Protein AF-A0A8B6EM33-F1 (afdb_monomer_lite)

pLDDT: mean 76.96, std 12.28, range [40.41, 89.5]

Foldseek 3Di:
DDDDDDPVRVVVVVVVVCCVVCPPNVVVVVVVVCVVPDDPLVNDDPVVNVVVVVVVPPDDPDD

Secondary structure (DSSP, 8-state):
---PPPHHHHHHHHHHHHHHHHHHHHHHHHHHHHHHT---TTTS-HHHHHHHHHHHHS-PPP-

Radius of gyration: 16.94 Å; chains: 1; bounding box: 43×33×36 Å

Sequence (63 aa):
VYMAKSRSQIQKEYRERKKLKDGKNYLKKESARVIKYYVPAAELPTKERKKKKRKSKSPQPNT

Organism: Mytilus galloprovincialis (NCBI:txid29158)

Structure (mmCIF, N/CA/C/O backbone):
data_AF-A0A8B6EM33-F1
#
_entry.id   AF-A0A8B6EM33-F1
#
loop_
_atom_site.group_PDB
_atom_site.id
_atom_site.type_symbol
_atom_site.label_atom_id
_atom_site.label_alt_id
_atom_site.label_comp_id
_atom_site.label_asym_id
_atom_site.label_entity_id
_atom_site.label_seq_id
_atom_site.pdbx_PDB_ins_code
_atom_site.Cartn_x
_atom_site.Cartn_y
_atom_site.Cartn_z
_atom_site.occupancy
_atom_site.B_iso_or_equiv
_atom_site.auth_seq_id
_atom_site.auth_comp_id
_atom_site.auth_asym_id
_atom_site.auth_atom_id
_atom_site.pdbx_PDB_model_num
ATOM 1 N N . VAL A 1 1 ? 30.207 -19.336 -4.542 1.00 50.25 1 VAL A N 1
ATOM 2 C CA . VAL A 1 1 ? 29.112 -19.560 -3.566 1.00 50.25 1 VAL A CA 1
ATOM 3 C C . VAL A 1 1 ? 27.825 -18.993 -4.150 1.00 50.25 1 VAL A C 1
ATOM 5 O O . VAL A 1 1 ? 27.730 -17.785 -4.313 1.00 50.25 1 VAL A O 1
ATOM 8 N N . TYR A 1 2 ? 26.876 -19.839 -4.559 1.00 55.72 2 TYR A N 1
ATOM 9 C CA . TYR A 1 2 ? 25.590 -19.381 -5.097 1.00 55.72 2 TYR A CA 1
ATOM 10 C C . TYR A 1 2 ? 24.671 -19.040 -3.918 1.00 55.72 2 TYR A C 1
ATOM 12 O O . TYR A 1 2 ? 24.121 -19.936 -3.281 1.00 55.72 2 TYR A O 1
ATOM 20 N N . MET A 1 3 ? 24.554 -17.757 -3.563 1.00 70.94 3 MET A N 1
ATOM 21 C CA . MET A 1 3 ? 23.602 -17.336 -2.533 1.00 70.94 3 MET A CA 1
ATOM 22 C C . MET A 1 3 ? 22.190 -17.471 -3.101 1.00 70.94 3 MET A C 1
ATOM 24 O O . MET A 1 3 ? 21.764 -16.672 -3.937 1.00 70.94 3 MET A O 1
ATOM 28 N N . ALA A 1 4 ? 21.473 -18.509 -2.672 1.00 78.69 4 ALA A N 1
ATOM 29 C CA . ALA A 1 4 ? 20.070 -18.678 -3.013 1.00 78.69 4 ALA A CA 1
ATOM 30 C C . ALA A 1 4 ? 19.296 -17.422 -2.588 1.00 78.69 4 ALA A C 1
ATOM 32 O O . ALA A 1 4 ? 19.356 -16.997 -1.432 1.00 78.69 4 ALA A O 1
ATOM 33 N N . LYS A 1 5 ? 18.585 -16.804 -3.537 1.00 79.94 5 LYS A N 1
ATOM 34 C CA . LYS A 1 5 ? 17.789 -15.605 -3.263 1.00 79.94 5 LYS A CA 1
ATOM 35 C C . LYS A 1 5 ? 16.724 -15.933 -2.222 1.00 79.94 5 LYS A C 1
ATOM 37 O O . LYS A 1 5 ? 16.015 -16.933 -2.332 1.00 79.94 5 LYS A O 1
ATOM 42 N N . SER A 1 6 ? 16.562 -15.052 -1.243 1.00 86.75 6 SER A N 1
ATOM 43 C CA . SER A 1 6 ? 15.459 -15.141 -0.288 1.00 86.75 6 SER A CA 1
ATOM 44 C C . SER A 1 6 ? 14.108 -15.055 -1.018 1.00 86.75 6 SER A C 1
ATOM 46 O O . SER A 1 6 ? 13.977 -14.364 -2.033 1.00 86.75 6 SER A O 1
ATOM 48 N N . ARG A 1 7 ? 13.055 -15.677 -0.463 1.00 84.25 7 ARG A N 1
ATOM 49 C CA . ARG A 1 7 ? 11.679 -15.549 -0.987 1.00 84.25 7 ARG A CA 1
ATOM 50 C C . ARG A 1 7 ? 11.266 -14.089 -1.190 1.00 84.25 7 ARG A C 1
ATOM 52 O O . ARG A 1 7 ? 10.582 -13.786 -2.166 1.00 84.25 7 ARG A O 1
ATOM 59 N 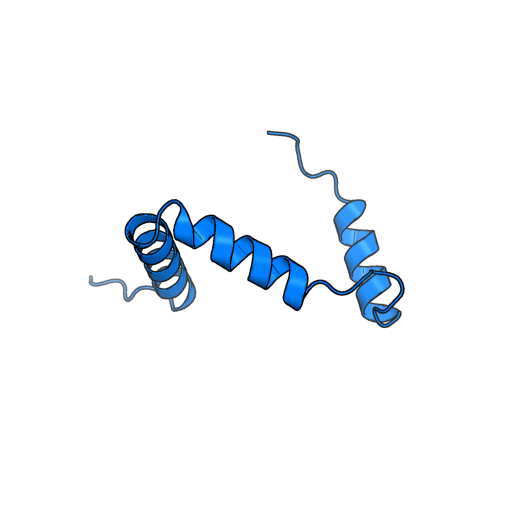N . SER A 1 8 ? 11.683 -13.182 -0.302 1.00 86.75 8 SER A N 1
ATOM 60 C CA . SER A 1 8 ? 11.366 -11.755 -0.427 1.00 86.75 8 SER A CA 1
ATOM 61 C C . SER A 1 8 ? 12.085 -11.105 -1.612 1.00 86.75 8 SER A C 1
ATOM 63 O O . SER A 1 8 ? 11.480 -10.302 -2.322 1.00 86.75 8 SER A O 1
ATOM 65 N N . GLN A 1 9 ? 13.334 -11.494 -1.881 1.00 86.81 9 GLN A N 1
ATOM 66 C CA . GLN A 1 9 ? 14.096 -11.025 -3.041 1.00 86.81 9 GLN A CA 1
ATOM 67 C C . GLN A 1 9 ? 13.486 -11.543 -4.346 1.00 86.81 9 GLN A C 1
ATOM 69 O O . GLN A 1 9 ? 13.261 -10.756 -5.263 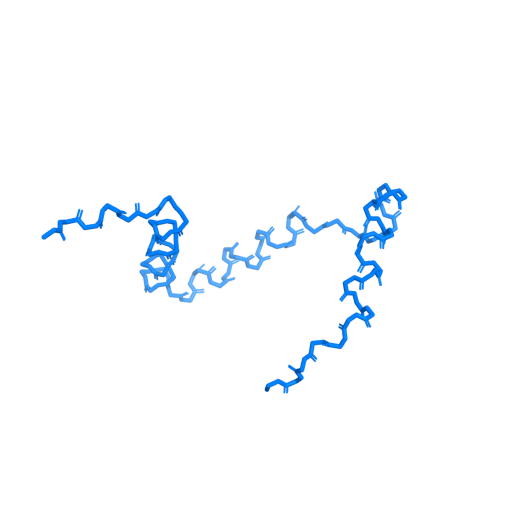1.00 86.81 9 GLN A O 1
ATOM 74 N N . ILE A 1 10 ? 13.104 -12.823 -4.394 1.00 89.50 10 ILE A N 1
ATOM 75 C CA . ILE A 1 10 ? 12.420 -13.420 -5.554 1.00 89.50 10 ILE A CA 1
ATOM 76 C C . ILE A 1 10 ? 11.109 -12.677 -5.854 1.00 89.50 10 ILE A C 1
ATOM 78 O O . ILE A 1 10 ? 10.818 -12.334 -7.002 1.00 89.50 10 ILE A O 1
ATOM 82 N N . GLN A 1 11 ? 10.318 -12.375 -4.820 1.00 88.31 11 GLN A N 1
ATOM 83 C CA . GLN A 1 11 ? 9.071 -11.624 -4.977 1.00 88.31 11 GLN A CA 1
ATOM 84 C C . GLN A 1 11 ? 9.306 -10.181 -5.431 1.00 88.31 11 GLN A C 1
ATOM 86 O O . GLN A 1 11 ? 8.537 -9.677 -6.252 1.00 88.31 11 GLN A O 1
ATOM 91 N N . LYS A 1 12 ? 10.347 -9.515 -4.917 1.00 89.06 12 LYS A N 1
ATOM 92 C CA . LYS A 1 12 ? 10.707 -8.155 -5.330 1.00 89.06 12 LYS A CA 1
ATOM 93 C C . LYS A 1 12 ? 11.062 -8.127 -6.815 1.00 89.06 12 LYS A C 1
ATOM 95 O O . LYS A 1 12 ? 10.453 -7.371 -7.564 1.00 89.06 12 LYS A O 1
ATOM 100 N N . GLU A 1 13 ? 11.944 -9.016 -7.258 1.00 88.62 13 GLU A N 1
ATOM 101 C CA . GLU A 1 13 ? 12.334 -9.130 -8.669 1.00 88.62 13 GLU A CA 1
ATOM 102 C C . GLU A 1 13 ? 11.154 -9.470 -9.585 1.00 88.62 13 GLU A C 1
ATOM 104 O O . GLU A 1 13 ? 11.050 -8.954 -10.697 1.00 88.62 13 GLU A O 1
ATOM 109 N N . TYR A 1 14 ? 10.227 -10.317 -9.133 1.00 86.94 14 TYR A N 1
ATOM 110 C CA . TYR A 1 14 ? 9.004 -10.599 -9.882 1.00 86.94 14 TYR A CA 1
ATOM 111 C C . TYR A 1 14 ? 8.129 -9.349 -10.056 1.00 86.94 14 TYR A C 1
ATOM 113 O O . TYR A 1 14 ? 7.653 -9.083 -11.162 1.00 86.94 14 TYR A O 1
ATOM 121 N N . ARG A 1 15 ? 7.936 -8.562 -8.989 1.00 83.69 15 ARG A N 1
ATOM 122 C CA . ARG A 1 15 ? 7.151 -7.319 -9.049 1.00 83.69 15 ARG A CA 1
ATOM 123 C C . ARG A 1 15 ? 7.804 -6.285 -9.959 1.00 83.69 15 ARG A C 1
ATOM 125 O O . ARG A 1 15 ? 7.100 -5.706 -10.778 1.00 83.69 15 ARG A O 1
ATOM 132 N N . GLU A 1 16 ? 9.122 -6.113 -9.873 1.00 87.38 16 GLU A N 1
ATOM 133 C CA . GLU A 1 16 ? 9.883 -5.222 -10.762 1.00 87.38 16 GLU A CA 1
ATOM 134 C C . GLU A 1 16 ? 9.722 -5.640 -12.232 1.00 87.38 16 GLU A C 1
ATOM 136 O O . GLU A 1 16 ? 9.325 -4.831 -13.071 1.00 87.38 16 GLU A O 1
ATOM 141 N N . ARG A 1 17 ? 9.890 -6.933 -12.549 1.00 85.81 17 ARG A N 1
ATOM 142 C CA . ARG A 1 17 ? 9.673 -7.447 -13.915 1.00 85.81 17 ARG A CA 1
ATOM 143 C C . ARG A 1 17 ? 8.247 -7.222 -14.409 1.00 85.81 17 ARG A C 1
ATOM 145 O O . ARG A 1 17 ? 8.047 -6.848 -15.561 1.00 85.81 17 ARG A O 1
ATOM 152 N N . LYS A 1 18 ? 7.242 -7.448 -13.560 1.00 82.12 18 LYS A N 1
ATOM 153 C CA . LYS A 1 18 ? 5.833 -7.235 -13.921 1.00 82.12 18 LYS A CA 1
ATOM 154 C C . LYS A 1 18 ? 5.493 -5.758 -14.098 1.00 82.12 18 LYS A C 1
ATOM 156 O O . LYS A 1 18 ? 4.728 -5.442 -15.004 1.00 82.12 18 LYS A O 1
ATOM 161 N N . LYS A 1 19 ? 6.076 -4.875 -13.289 1.00 82.44 19 LYS A N 1
ATOM 162 C CA . LYS A 1 19 ? 5.943 -3.421 -13.417 1.00 82.44 19 LYS A CA 1
ATOM 163 C C . LYS A 1 19 ? 6.527 -2.927 -14.742 1.00 82.44 19 LYS A C 1
ATOM 165 O O . LYS A 1 19 ? 5.865 -2.164 -15.436 1.00 82.44 19 LYS A O 1
ATOM 170 N N . LEU A 1 20 ? 7.708 -3.419 -15.123 1.00 83.31 20 LEU A N 1
ATOM 171 C CA . LEU A 1 20 ? 8.341 -3.103 -16.408 1.00 83.31 20 LEU A CA 1
ATOM 172 C C . LEU A 1 20 ? 7.551 -3.670 -17.597 1.00 83.31 20 LEU A C 1
ATOM 174 O O . LEU A 1 20 ? 7.319 -2.958 -18.568 1.00 83.31 20 LEU A O 1
ATOM 178 N N . LYS A 1 21 ? 7.082 -4.923 -17.504 1.00 84.19 21 LYS A N 1
ATOM 179 C CA . LYS A 1 21 ? 6.326 -5.591 -18.578 1.00 84.19 21 LYS A CA 1
ATOM 180 C C . LYS A 1 21 ? 4.957 -4.958 -18.832 1.00 84.19 21 LYS A C 1
ATOM 182 O O . LYS A 1 21 ? 4.568 -4.785 -19.981 1.00 84.19 21 LYS A O 1
ATOM 187 N N . ASP A 1 22 ? 4.207 -4.657 -17.773 1.00 81.75 22 ASP A N 1
ATOM 188 C CA . ASP A 1 22 ? 2.831 -4.166 -17.898 1.00 81.75 22 ASP A CA 1
ATOM 189 C C . ASP A 1 22 ? 2.777 -2.620 -17.965 1.00 81.75 22 ASP A C 1
ATOM 191 O O . ASP A 1 22 ? 1.734 -2.066 -18.316 1.00 81.75 22 ASP A O 1
ATOM 195 N N . GLY A 1 23 ? 3.871 -1.908 -17.655 1.00 80.50 23 GLY A N 1
ATOM 196 C CA . GLY A 1 23 ? 4.031 -0.462 -17.861 1.00 80.50 23 GLY A CA 1
ATOM 197 C C . GLY A 1 23 ? 2.852 0.374 -17.347 1.00 80.50 23 GLY A C 1
ATOM 198 O O . GLY A 1 23 ? 2.479 0.305 -16.176 1.00 80.50 23 GLY A O 1
ATOM 199 N N . LYS A 1 24 ? 2.209 1.145 -18.235 1.00 76.25 24 LYS A N 1
ATOM 200 C CA . LYS A 1 24 ? 1.028 1.971 -17.899 1.00 76.25 24 LYS A CA 1
ATOM 201 C C . LYS A 1 24 ? -0.165 1.144 -17.389 1.00 76.25 24 LYS A C 1
ATOM 203 O O . LYS A 1 24 ? -0.910 1.604 -16.525 1.00 76.25 24 LYS A O 1
ATOM 208 N N . ASN A 1 25 ? -0.317 -0.100 -17.847 1.00 84.19 25 ASN A N 1
ATOM 209 C CA . ASN A 1 25 ? -1.389 -0.991 -17.392 1.00 84.19 25 ASN A CA 1
ATOM 210 C C . ASN A 1 25 ? -1.139 -1.536 -15.981 1.00 84.19 25 ASN A C 1
ATOM 212 O O . ASN A 1 25 ? -2.102 -1.864 -15.286 1.00 84.19 25 ASN A O 1
ATOM 216 N N . TYR A 1 26 ? 0.120 -1.603 -15.531 1.00 82.81 26 TYR A N 1
ATOM 217 C CA . TYR A 1 26 ? 0.438 -1.954 -14.146 1.00 82.81 26 TYR A CA 1
ATOM 218 C C . TYR A 1 26 ? -0.186 -0.948 -13.179 1.00 82.81 26 TYR A C 1
ATOM 220 O O . TYR A 1 26 ? -0.870 -1.350 -12.243 1.00 82.81 26 TYR A O 1
ATOM 228 N N . LEU A 1 27 ? -0.021 0.352 -13.446 1.00 80.94 27 LEU A N 1
ATOM 229 C CA . LEU A 1 27 ? -0.566 1.414 -12.596 1.00 80.94 27 LEU A CA 1
ATOM 230 C C . LEU A 1 27 ? -2.092 1.341 -12.501 1.00 80.94 27 LEU A C 1
ATOM 232 O O . LEU A 1 27 ? -2.633 1.449 -11.405 1.00 80.94 27 LEU A O 1
ATOM 236 N N . LYS A 1 28 ? -2.781 1.079 -13.620 1.00 85.81 28 LYS A N 1
ATOM 237 C CA . LYS A 1 28 ? -4.245 0.926 -13.643 1.00 85.81 28 LYS A CA 1
ATOM 238 C C . LYS A 1 28 ? -4.723 -0.294 -12.845 1.00 85.81 28 LYS A C 1
ATOM 240 O O . LYS A 1 28 ? -5.725 -0.223 -12.140 1.00 85.81 28 LYS A O 1
ATOM 245 N N . LYS A 1 29 ? -4.018 -1.426 -12.943 1.00 84.94 29 LYS A N 1
ATOM 246 C CA . LYS A 1 29 ? -4.342 -2.636 -12.164 1.00 84.94 29 LYS A CA 1
ATOM 247 C C . LYS A 1 29 ? -4.044 -2.444 -10.677 1.00 84.94 29 LYS A C 1
ATOM 249 O O . LYS A 1 29 ? -4.822 -2.886 -9.837 1.00 84.94 29 LYS A O 1
ATOM 254 N N . GLU A 1 30 ? -2.934 -1.789 -10.356 1.00 83.44 30 GLU A N 1
ATOM 255 C CA . GLU A 1 30 ? -2.510 -1.556 -8.979 1.00 83.44 30 GLU A CA 1
ATOM 256 C C . GLU A 1 30 ? -3.407 -0.532 -8.277 1.00 83.44 30 GLU A C 1
ATOM 258 O O . GLU A 1 30 ? -3.778 -0.754 -7.127 1.00 83.44 30 GLU A O 1
ATOM 263 N N . SER A 1 31 ? -3.853 0.524 -8.968 1.00 85.06 31 SER A N 1
ATOM 264 C CA . SER A 1 31 ? -4.839 1.460 -8.417 1.00 85.06 31 SER A CA 1
ATOM 265 C C . SER A 1 31 ? -6.168 0.761 -8.119 1.00 85.06 31 SER A C 1
ATOM 267 O O . SER A 1 31 ? -6.685 0.878 -7.008 1.00 85.06 31 SER A O 1
ATOM 269 N N . ALA A 1 32 ? -6.671 -0.055 -9.051 1.00 87.06 32 ALA A N 1
ATOM 270 C CA . ALA A 1 32 ? -7.875 -0.857 -8.840 1.00 87.06 32 ALA A CA 1
ATOM 271 C C . ALA A 1 32 ? -7.718 -1.845 -7.669 1.00 87.06 32 ALA A C 1
ATOM 273 O O . ALA A 1 32 ? -8.639 -2.013 -6.871 1.00 87.06 32 ALA A O 1
ATOM 274 N N . ARG A 1 33 ? -6.541 -2.472 -7.522 1.00 88.38 33 ARG A N 1
ATOM 275 C CA . ARG A 1 33 ? -6.229 -3.365 -6.396 1.00 88.38 33 ARG A CA 1
ATOM 276 C C . ARG A 1 33 ? -6.248 -2.617 -5.066 1.00 88.38 33 ARG A C 1
ATOM 278 O O . ARG A 1 33 ? -6.838 -3.111 -4.109 1.00 88.38 33 ARG A O 1
ATOM 285 N N . VAL A 1 34 ? -5.600 -1.455 -5.002 1.00 87.31 34 VAL A N 1
ATOM 286 C CA . VAL A 1 34 ? -5.561 -0.628 -3.791 1.00 87.31 34 VAL A CA 1
ATOM 287 C C . VAL A 1 34 ? -6.971 -0.230 -3.382 1.00 87.31 34 VAL A C 1
ATOM 289 O O . VAL A 1 34 ? -7.297 -0.405 -2.217 1.00 87.31 34 VAL A O 1
ATOM 292 N N . ILE A 1 35 ? -7.810 0.212 -4.322 1.00 85.50 35 ILE A N 1
ATOM 293 C CA . ILE A 1 35 ? -9.211 0.568 -4.051 1.00 85.50 35 ILE A CA 1
ATOM 294 C C . ILE A 1 35 ? -10.003 -0.656 -3.573 1.00 85.50 35 ILE A C 1
ATOM 296 O O . ILE A 1 35 ? -10.660 -0.585 -2.541 1.00 85.50 35 ILE A O 1
ATOM 300 N N . LYS A 1 36 ? -9.896 -1.800 -4.265 1.00 86.75 36 LYS A N 1
ATOM 301 C CA . LYS A 1 36 ? -10.631 -3.032 -3.923 1.00 86.75 36 LYS A CA 1
ATOM 302 C C . LYS A 1 36 ? -10.355 -3.526 -2.500 1.00 86.75 36 LYS A C 1
ATOM 304 O O . LYS A 1 36 ? -11.258 -4.035 -1.849 1.00 86.75 36 LYS A O 1
ATOM 309 N N . TYR A 1 37 ? -9.109 -3.427 -2.046 1.00 84.12 37 TYR A N 1
ATOM 310 C CA . TYR A 1 37 ? -8.699 -3.873 -0.709 1.00 84.12 37 TYR A CA 1
ATOM 311 C C . TYR A 1 37 ? -8.522 -2.710 0.274 1.00 84.12 37 TYR A C 1
ATOM 313 O O . TYR A 1 37 ? -7.930 -2.888 1.343 1.00 84.12 37 TYR A O 1
ATOM 321 N N . TYR A 1 38 ? -8.982 -1.511 -0.082 1.00 84.75 38 TYR A N 1
ATOM 322 C CA . TYR A 1 38 ? -8.939 -0.376 0.819 1.00 84.75 38 TYR A CA 1
ATOM 323 C C . TYR A 1 38 ? -9.972 -0.582 1.921 1.00 84.75 38 TYR A C 1
ATOM 325 O O . TYR A 1 38 ? -11.167 -0.631 1.658 1.00 84.75 38 TYR A O 1
ATOM 333 N N . VAL A 1 39 ? -9.498 -0.673 3.163 1.00 82.00 39 VAL A N 1
ATOM 334 C CA . VAL A 1 39 ? -10.361 -0.706 4.345 1.00 82.00 39 VAL A CA 1
ATOM 335 C C . VAL A 1 39 ? -10.231 0.632 5.080 1.00 82.00 39 VAL A C 1
ATOM 337 O O . VAL A 1 39 ? -9.128 0.956 5.574 1.00 82.00 39 VAL A O 1
ATOM 340 N N . PRO A 1 40 ? -11.318 1.427 5.154 1.00 82.38 40 PRO A N 1
ATOM 341 C CA . PRO A 1 40 ? -11.370 2.646 5.947 1.00 82.38 40 PRO A CA 1
ATOM 342 C C . PRO A 1 40 ? -10.943 2.387 7.390 1.00 82.38 40 PRO A C 1
ATOM 344 O O . PRO A 1 40 ? -11.255 1.363 7.989 1.00 82.38 40 PRO A O 1
ATOM 347 N N . ALA A 1 41 ? -10.230 3.335 7.999 1.00 75.81 41 ALA A N 1
ATOM 348 C CA . ALA A 1 41 ? -9.744 3.151 9.368 1.00 75.81 41 ALA A CA 1
ATOM 349 C C . ALA A 1 41 ? -10.872 3.032 10.413 1.00 75.81 41 ALA A C 1
ATOM 351 O O . ALA A 1 41 ? -10.629 2.510 11.501 1.00 75.81 41 ALA A O 1
ATOM 352 N N . ALA A 1 42 ? -12.071 3.524 10.086 1.00 75.06 42 ALA A N 1
ATOM 353 C CA . ALA A 1 42 ? -13.276 3.388 10.898 1.00 75.06 42 ALA A CA 1
ATOM 354 C C . ALA A 1 42 ? -13.802 1.942 10.942 1.00 75.06 42 ALA A C 1
ATOM 356 O O . ALA A 1 42 ? -14.317 1.531 11.975 1.00 75.06 42 ALA A O 1
ATOM 357 N N . GLU A 1 43 ? -13.599 1.174 9.870 1.00 81.31 43 GLU A N 1
ATOM 358 C CA . GLU A 1 43 ? -14.037 -0.224 9.735 1.00 81.31 43 GLU A CA 1
ATOM 359 C C . GLU A 1 43 ? -12.997 -1.224 10.265 1.00 81.31 43 GLU A C 1
ATOM 361 O O . GLU A 1 43 ? -13.254 -2.421 10.359 1.00 81.31 43 GLU A O 1
ATOM 366 N N . LEU A 1 44 ? -11.806 -0.745 10.642 1.00 80.50 44 LEU A N 1
ATOM 367 C CA . LEU A 1 44 ? -10.766 -1.595 11.208 1.00 80.50 44 LEU A CA 1
ATOM 368 C C . LEU A 1 44 ? -11.054 -1.944 12.678 1.00 80.50 44 LEU A C 1
ATOM 370 O O . LEU A 1 44 ? -11.396 -1.055 13.468 1.00 80.50 44 LEU A O 1
ATOM 374 N N . PRO A 1 45 ? -10.764 -3.185 13.108 1.00 84.38 45 PRO A N 1
ATOM 375 C CA . PRO A 1 45 ? -10.788 -3.563 14.515 1.00 84.38 45 PRO A CA 1
ATOM 376 C C . PRO A 1 45 ? -9.916 -2.638 15.376 1.00 84.38 45 PRO A C 1
ATOM 378 O O . PRO A 1 45 ? -8.856 -2.165 14.954 1.00 84.38 45 PRO A O 1
ATOM 381 N N . THR A 1 46 ? -10.298 -2.426 16.637 1.00 80.12 46 THR A N 1
ATOM 382 C CA . THR A 1 46 ? -9.614 -1.509 17.573 1.00 80.12 46 THR A CA 1
ATOM 383 C C . THR A 1 46 ? -8.107 -1.757 17.695 1.00 80.12 46 THR A C 1
ATOM 385 O O . THR A 1 46 ? -7.336 -0.796 17.792 1.00 80.12 46 THR A O 1
ATOM 388 N N . LYS A 1 47 ? -7.659 -3.021 17.653 1.00 79.31 47 LYS A N 1
ATOM 389 C CA . LYS A 1 47 ? -6.228 -3.388 17.666 1.00 79.31 47 LYS A CA 1
ATOM 390 C C . LYS A 1 47 ? -5.493 -2.881 16.417 1.00 79.31 47 LYS A C 1
ATOM 392 O O . LYS A 1 47 ? -4.409 -2.302 16.525 1.00 79.31 47 LYS A O 1
ATOM 397 N N . GLU A 1 48 ? -6.095 -3.028 15.242 1.00 77.62 48 GLU A N 1
ATOM 398 C CA . GLU A 1 48 ? -5.513 -2.602 13.966 1.00 77.62 48 GLU A CA 1
ATOM 399 C C . GLU A 1 48 ? -5.559 -1.084 13.790 1.00 77.62 48 GLU A C 1
ATOM 401 O O . GLU A 1 48 ? -4.567 -0.477 13.374 1.00 77.62 48 GLU A O 1
ATOM 406 N N . ARG A 1 49 ? -6.651 -0.444 14.222 1.00 74.94 49 ARG A N 1
ATOM 407 C CA . ARG A 1 49 ? -6.787 1.019 14.242 1.00 74.94 49 ARG A CA 1
ATOM 408 C C . ARG A 1 49 ? -5.692 1.679 15.085 1.00 74.94 49 ARG A C 1
ATOM 410 O O . ARG A 1 49 ? -5.061 2.642 14.644 1.00 74.94 49 ARG A O 1
ATOM 417 N N . LYS A 1 50 ? -5.397 1.125 16.271 1.00 74.56 50 LYS A N 1
ATOM 418 C CA . LYS A 1 50 ? -4.283 1.576 17.130 1.00 74.56 50 LYS A CA 1
ATOM 419 C C . LYS A 1 50 ? -2.923 1.385 16.444 1.00 74.56 50 LYS A C 1
ATOM 421 O O . LYS A 1 50 ? -2.092 2.290 16.500 1.00 74.56 50 LYS A O 1
ATOM 426 N N . LYS A 1 51 ? -2.699 0.262 15.750 1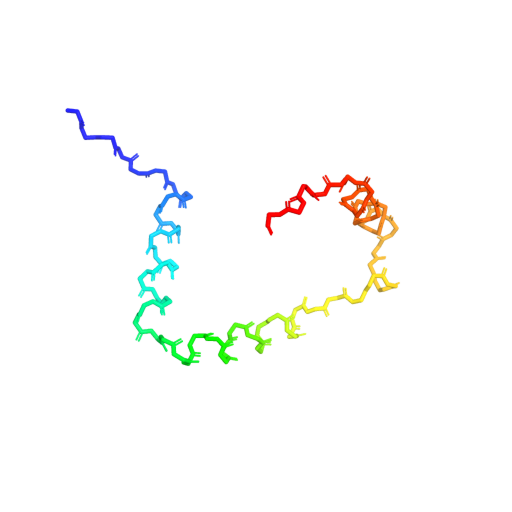.00 74.81 51 LYS A N 1
ATOM 427 C CA . LYS A 1 51 ? -1.461 0.004 14.986 1.00 74.81 51 LYS A CA 1
ATOM 428 C C . LYS A 1 51 ? -1.271 1.008 13.840 1.00 74.81 51 LYS A C 1
ATOM 430 O O . LYS A 1 51 ? -0.167 1.521 13.668 1.00 74.81 51 LYS A O 1
ATOM 435 N N . LYS A 1 52 ? -2.339 1.342 13.107 1.00 70.12 52 LYS A N 1
ATOM 436 C CA . LYS A 1 52 ? -2.324 2.350 12.028 1.00 70.12 52 LYS A CA 1
ATOM 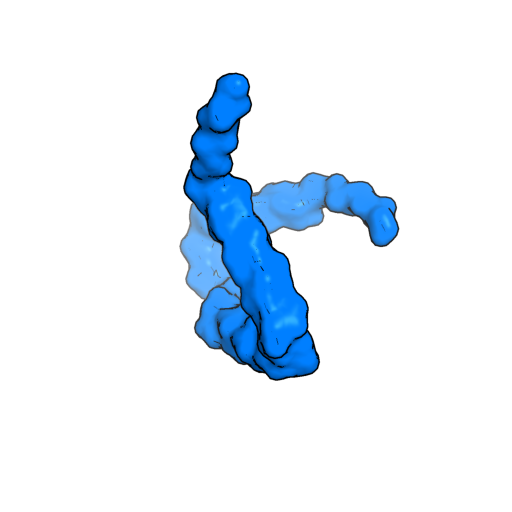437 C C . LYS A 1 52 ? -2.008 3.753 12.576 1.00 70.12 52 LYS A C 1
ATOM 439 O O . LYS A 1 52 ? -1.118 4.415 12.054 1.00 70.12 52 LYS A O 1
ATOM 444 N N . LYS A 1 53 ? -2.629 4.148 13.699 1.00 69.19 53 LYS A N 1
ATOM 445 C CA . LYS A 1 53 ? -2.380 5.436 14.387 1.00 69.19 53 LYS A CA 1
ATOM 446 C C . LYS A 1 53 ? -0.953 5.574 14.943 1.00 69.19 53 LYS A C 1
ATOM 448 O O . LYS A 1 53 ? -0.429 6.679 15.025 1.00 69.19 53 LYS A O 1
ATOM 453 N 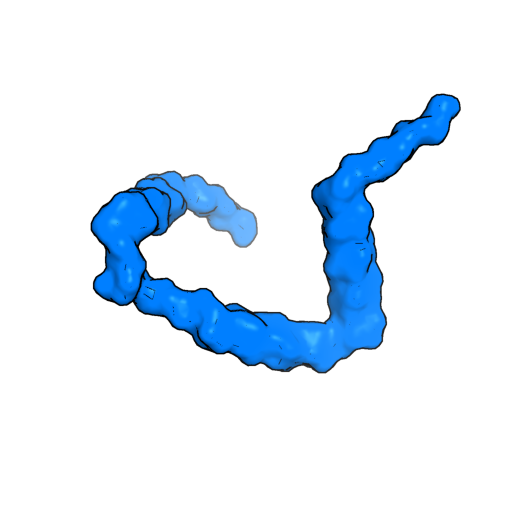N . ARG A 1 54 ? -0.307 4.467 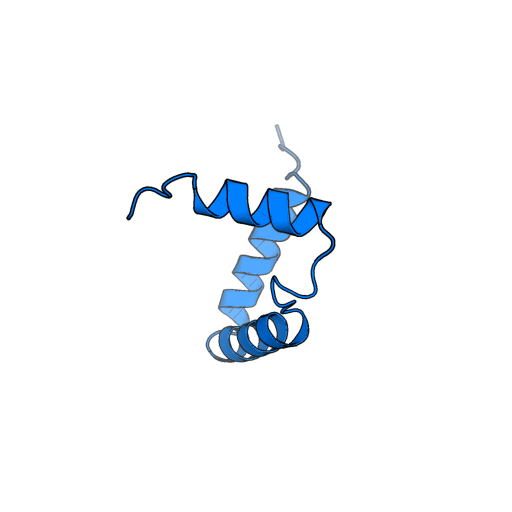15.333 1.00 65.56 54 ARG A N 1
ATOM 454 C CA . ARG A 1 54 ? 1.110 4.473 15.750 1.00 65.56 54 ARG A CA 1
ATOM 455 C C . ARG A 1 54 ? 2.050 4.707 14.564 1.00 65.56 54 ARG A C 1
ATOM 457 O O . ARG A 1 54 ? 3.001 5.460 14.708 1.00 65.56 54 ARG A O 1
ATOM 464 N N . LYS A 1 55 ? 1.748 4.131 13.393 1.00 63.88 55 LYS A N 1
ATOM 465 C CA . LYS A 1 55 ? 2.532 4.331 12.159 1.00 63.88 55 LYS A CA 1
ATOM 466 C C . LYS A 1 55 ? 2.410 5.740 11.571 1.00 63.88 55 LYS A C 1
ATOM 468 O O . LYS A 1 55 ? 3.356 6.209 10.962 1.00 63.88 55 LYS A O 1
ATOM 473 N N . SER A 1 56 ? 1.274 6.415 11.744 1.00 63.12 56 SER A N 1
ATOM 474 C CA . SER A 1 56 ? 1.117 7.807 11.292 1.00 63.12 56 SER A CA 1
ATOM 475 C C . SER A 1 56 ? 1.807 8.827 12.205 1.00 63.12 56 SER A C 1
ATOM 477 O O . SER A 1 56 ? 1.982 9.968 11.806 1.00 63.12 56 SER A O 1
ATOM 479 N N . LYS A 1 57 ? 2.153 8.443 13.443 1.00 59.56 57 LYS A N 1
ATOM 480 C CA . LYS A 1 57 ? 2.859 9.299 14.411 1.00 59.56 57 LYS A CA 1
ATOM 481 C C . LYS A 1 57 ? 4.381 9.159 14.367 1.00 59.56 57 LYS A C 1
ATOM 483 O O . LYS A 1 57 ? 5.062 10.002 14.935 1.00 59.56 57 LYS A O 1
ATOM 488 N N . SER A 1 58 ? 4.917 8.117 13.731 1.00 51.31 58 SER A N 1
ATOM 489 C CA . SER A 1 58 ? 6.335 8.094 13.373 1.00 51.31 58 SER A CA 1
ATOM 490 C C . SER A 1 58 ? 6.519 9.031 12.178 1.00 51.31 58 SER A C 1
ATOM 492 O O . SER A 1 58 ? 5.925 8.738 11.136 1.00 51.31 58 SER A O 1
ATOM 494 N N . PRO A 1 59 ? 7.278 10.134 12.298 1.00 50.47 59 PRO A N 1
ATOM 495 C CA . PRO A 1 59 ? 7.573 10.975 11.151 1.00 50.47 59 PRO A CA 1
ATOM 496 C C . PRO A 1 59 ? 8.333 10.105 10.150 1.00 50.47 59 PRO A C 1
ATOM 498 O O . PRO A 1 59 ? 9.416 9.601 10.440 1.00 50.47 59 PRO A O 1
ATOM 501 N N . GLN A 1 60 ? 7.725 9.842 8.997 1.00 51.31 60 GLN A N 1
ATOM 502 C CA . GLN A 1 60 ? 8.498 9.393 7.848 1.00 51.31 60 GLN A CA 1
ATOM 503 C C . GLN A 1 60 ? 9.343 10.611 7.452 1.00 51.31 60 GLN A C 1
ATOM 505 O O . GLN A 1 60 ? 8.756 11.684 7.292 1.00 51.31 60 GLN A O 1
ATOM 510 N N . PRO A 1 61 ? 10.681 10.515 7.374 1.00 49.81 61 PRO A N 1
ATOM 511 C CA . PRO A 1 61 ? 11.469 11.621 6.858 1.00 49.81 61 PRO A CA 1
ATOM 512 C C . PRO A 1 61 ? 10.993 11.877 5.427 1.00 49.81 61 PRO A C 1
ATOM 514 O O . PRO A 1 61 ? 11.017 10.969 4.594 1.00 49.81 61 PRO A O 1
ATOM 517 N N . ASN A 1 62 ? 10.488 13.087 5.178 1.00 50.09 62 ASN A N 1
ATOM 518 C CA . ASN A 1 62 ? 10.210 13.553 3.826 1.00 50.09 62 ASN A CA 1
ATOM 519 C C . ASN A 1 62 ? 11.500 13.382 3.015 1.00 50.09 62 ASN A C 1
ATOM 521 O O . ASN A 1 62 ? 12.544 13.904 3.406 1.00 50.09 62 ASN A O 1
ATOM 525 N N . THR A 1 63 ? 11.418 12.605 1.940 1.00 40.41 63 THR A N 1
ATOM 526 C CA . THR A 1 63 ? 12.409 12.585 0.857 1.00 40.41 63 THR A CA 1
ATOM 527 C C . THR A 1 63 ? 11.817 13.330 -0.318 1.00 40.41 63 THR A C 1
ATOM 529 O O . THR A 1 63 ? 10.595 13.161 -0.541 1.00 40.41 63 THR A O 1
#